Protein AF-A0A6L6D6P2-F1 (afdb_monomer_lite)

Structure (mmCIF, N/CA/C/O backbone):
data_AF-A0A6L6D6P2-F1
#
_entry.id   AF-A0A6L6D6P2-F1
#
loop_
_atom_site.group_PDB
_atom_site.id
_atom_site.type_symbol
_atom_site.label_atom_id
_atom_site.label_alt_id
_atom_site.label_comp_id
_atom_site.label_asym_id
_atom_site.label_entity_id
_atom_site.label_seq_id
_atom_site.pdbx_PDB_ins_code
_atom_site.Cartn_x
_atom_site.Cartn_y
_atom_site.Cartn_z
_atom_site.occupancy
_atom_site.B_iso_or_equiv
_atom_site.auth_seq_id
_atom_site.auth_comp_id
_atom_site.auth_asym_id
_atom_site.auth_atom_id
_atom_site.pdbx_PDB_model_num
ATOM 1 N N . MET A 1 1 ? -18.774 -22.070 -13.433 1.00 69.50 1 MET A N 1
ATOM 2 C CA . MET A 1 1 ? -18.335 -22.525 -12.090 1.00 69.50 1 MET A CA 1
ATOM 3 C C . MET A 1 1 ? -17.959 -21.345 -11.187 1.00 69.50 1 MET A C 1
ATOM 5 O O . MET A 1 1 ? -18.516 -21.251 -10.105 1.00 69.50 1 MET A O 1
ATOM 9 N N . LEU A 1 2 ? -17.128 -20.393 -11.640 1.00 73.62 2 LEU A N 1
ATOM 10 C CA . LEU A 1 2 ? -16.764 -19.184 -10.871 1.00 73.62 2 LEU A CA 1
ATOM 11 C C . LEU A 1 2 ? -17.960 -18.259 -10.544 1.00 73.62 2 LEU A C 1
ATOM 13 O O . LEU A 1 2 ? -18.058 -17.720 -9.448 1.00 73.62 2 LEU A O 1
ATOM 17 N N . SER A 1 3 ? -18.911 -18.128 -11.473 1.00 78.12 3 SER A N 1
ATOM 18 C CA . SER A 1 3 ? -20.119 -17.303 -11.318 1.00 78.12 3 SER A CA 1
ATOM 19 C C . SER A 1 3 ? -21.076 -17.806 -10.230 1.00 78.12 3 SER A C 1
ATOM 21 O O . SER A 1 3 ? -21.652 -17.005 -9.502 1.00 78.12 3 SER A O 1
ATOM 23 N N . VAL A 1 4 ? -21.200 -19.127 -10.066 1.00 85.31 4 VAL A N 1
ATOM 24 C CA . VAL A 1 4 ? -22.042 -19.739 -9.021 1.00 85.31 4 VAL A CA 1
ATOM 25 C C . VAL A 1 4 ? -21.414 -19.549 -7.638 1.00 85.31 4 VAL A C 1
ATOM 27 O O . VAL A 1 4 ? -22.123 -19.244 -6.686 1.00 85.31 4 VAL A O 1
ATOM 30 N N . ALA A 1 5 ? -20.084 -19.645 -7.534 1.00 85.19 5 ALA A N 1
ATOM 31 C CA . ALA A 1 5 ? -19.364 -19.396 -6.284 1.00 85.19 5 ALA A CA 1
ATOM 32 C C . ALA A 1 5 ? -19.484 -17.930 -5.824 1.00 85.19 5 ALA A C 1
ATOM 34 O O . ALA A 1 5 ? -19.690 -17.670 -4.640 1.00 85.19 5 ALA A O 1
ATOM 35 N N . LEU A 1 6 ? -19.424 -16.977 -6.761 1.00 86.62 6 LEU A N 1
ATOM 36 C CA . LEU A 1 6 ? -19.608 -15.552 -6.468 1.00 86.62 6 LEU A CA 1
ATOM 37 C C . LEU A 1 6 ? -21.037 -15.235 -6.008 1.00 86.62 6 LEU A C 1
ATOM 39 O O . LEU A 1 6 ? -21.204 -14.498 -5.035 1.00 86.62 6 LEU A O 1
ATOM 43 N N . LEU A 1 7 ? -22.052 -15.819 -6.658 1.00 86.88 7 LEU A N 1
ATOM 44 C CA . LEU A 1 7 ? -23.460 -15.660 -6.273 1.00 86.88 7 LEU A CA 1
ATOM 45 C C . LEU A 1 7 ? -23.758 -16.288 -4.908 1.00 86.88 7 LEU A C 1
ATOM 47 O O . LEU A 1 7 ? -24.384 -15.655 -4.063 1.00 86.88 7 LEU A O 1
ATOM 51 N N . ALA A 1 8 ? -23.255 -17.497 -4.652 1.00 87.25 8 ALA A N 1
ATOM 52 C CA . ALA A 1 8 ? -23.392 -18.137 -3.347 1.00 87.25 8 ALA A CA 1
ATOM 53 C C . ALA A 1 8 ? -22.726 -17.300 -2.243 1.00 87.25 8 ALA A C 1
ATOM 55 O O . ALA A 1 8 ? -23.330 -17.059 -1.199 1.00 87.25 8 ALA A O 1
ATOM 56 N N . GLY A 1 9 ? -21.522 -16.777 -2.501 1.00 83.12 9 GLY A N 1
ATOM 57 C CA . GLY A 1 9 ? -20.825 -15.887 -1.573 1.00 83.12 9 GLY A CA 1
ATOM 58 C C . GLY A 1 9 ? -21.597 -14.595 -1.290 1.00 83.12 9 GLY A C 1
ATOM 59 O O . GLY A 1 9 ? -21.711 -14.191 -0.134 1.00 83.12 9 GLY A O 1
ATOM 60 N N . THR A 1 10 ? -22.186 -13.968 -2.313 1.00 84.25 10 THR A N 1
ATOM 61 C CA . THR A 1 10 ? -22.986 -12.744 -2.124 1.00 84.25 10 THR A CA 1
ATOM 62 C C . THR A 1 10 ? -24.276 -13.011 -1.363 1.00 84.25 10 THR A C 1
ATOM 64 O O . THR A 1 10 ? -24.589 -12.241 -0.461 1.00 84.25 10 THR A O 1
ATOM 67 N N . VAL A 1 11 ? -24.989 -14.104 -1.649 1.00 88.69 11 VAL A N 1
ATOM 68 C CA . VAL A 1 11 ? -26.209 -14.476 -0.912 1.00 88.69 11 VAL A CA 1
ATOM 69 C C . VAL A 1 11 ? -25.895 -14.734 0.562 1.00 88.69 11 VAL A C 1
ATOM 71 O O . VAL A 1 11 ? -26.596 -14.216 1.426 1.00 88.69 11 VAL A O 1
ATOM 74 N N . VAL A 1 12 ? -24.806 -15.445 0.868 1.00 83.12 12 VAL A N 1
ATOM 75 C CA . VAL A 1 12 ? -24.377 -15.696 2.255 1.00 83.12 12 VAL A CA 1
ATOM 76 C C . VAL A 1 12 ? -24.043 -14.391 2.979 1.00 83.12 12 VAL A C 1
ATOM 78 O O . VAL A 1 12 ? -24.502 -14.183 4.101 1.00 83.12 12 VAL A O 1
ATOM 81 N N . VAL A 1 13 ? -23.301 -13.481 2.343 1.00 79.81 13 VAL A N 1
ATOM 82 C CA . VAL A 1 13 ? -22.962 -12.178 2.940 1.00 79.81 13 VAL A CA 1
ATOM 83 C C . VAL A 1 13 ? -24.205 -11.302 3.116 1.00 79.81 13 VAL A C 1
ATOM 85 O O . VAL A 1 13 ? -24.334 -10.632 4.139 1.00 79.81 13 VAL A O 1
ATOM 88 N N . LEU A 1 14 ? -25.137 -11.320 2.162 1.00 81.12 14 LEU A N 1
ATOM 89 C CA . LEU A 1 14 ? -26.367 -10.531 2.210 1.00 81.12 14 LEU A CA 1
ATOM 90 C C . LEU A 1 14 ? -27.311 -11.043 3.305 1.00 81.12 14 LEU A C 1
ATOM 92 O O . LEU A 1 14 ? -27.809 -10.249 4.097 1.00 81.12 14 LEU A O 1
ATOM 96 N N . VAL A 1 15 ? -27.479 -12.362 3.422 1.00 81.56 15 VAL A N 1
ATOM 97 C CA . VAL A 1 15 ? -28.240 -13.002 4.508 1.00 81.56 15 VAL A CA 1
ATOM 98 C C . VAL A 1 15 ? -27.581 -12.724 5.860 1.00 81.56 15 VAL A C 1
ATOM 100 O O . VAL A 1 15 ? -28.260 -12.315 6.800 1.00 81.56 15 VAL A O 1
ATOM 103 N N . ALA A 1 16 ? -26.253 -12.843 5.952 1.00 75.25 16 ALA A N 1
ATOM 104 C CA . ALA A 1 16 ? -25.513 -12.519 7.167 1.00 75.25 16 ALA A CA 1
ATOM 105 C C . ALA A 1 16 ? -25.644 -11.039 7.560 1.00 75.25 16 ALA A C 1
ATOM 107 O O . ALA A 1 16 ? -25.660 -10.750 8.752 1.00 75.25 16 ALA A O 1
ATOM 108 N N . ARG A 1 17 ? -25.755 -10.112 6.596 1.00 73.62 17 ARG A N 1
ATOM 109 C CA . ARG A 1 17 ? -25.968 -8.670 6.827 1.00 73.62 17 ARG A CA 1
ATOM 110 C C . ARG A 1 17 ? -27.413 -8.327 7.191 1.00 73.62 17 ARG A C 1
ATOM 112 O O . ARG A 1 17 ? -27.615 -7.471 8.042 1.00 73.62 17 ARG A O 1
ATOM 119 N N . LEU A 1 18 ? -28.398 -8.991 6.588 1.00 73.44 18 LEU A N 1
ATOM 120 C CA . LEU A 1 18 ? -29.822 -8.774 6.877 1.00 73.44 18 LEU A CA 1
ATOM 121 C C . LEU A 1 18 ? -30.230 -9.343 8.241 1.00 73.44 18 LEU A C 1
ATOM 123 O O . LEU A 1 18 ? -31.064 -8.759 8.923 1.00 73.44 18 LEU A O 1
ATOM 127 N N . LEU A 1 19 ? -29.596 -10.436 8.671 1.00 70.94 19 LEU A N 1
ATOM 128 C CA . LEU A 1 19 ? -29.753 -10.988 10.020 1.00 70.94 19 LEU A CA 1
ATOM 129 C C . LEU A 1 19 ? -28.849 -10.286 11.056 1.00 70.94 19 LEU A C 1
ATOM 131 O O . LEU A 1 19 ? -28.944 -10.554 12.252 1.00 70.94 19 LEU A O 1
ATOM 135 N N . ALA A 1 20 ? -27.986 -9.358 10.621 1.00 61.72 20 ALA A N 1
ATOM 136 C CA . ALA A 1 20 ? -27.051 -8.623 11.468 1.00 61.72 20 ALA A CA 1
ATOM 137 C C . ALA A 1 20 ? -27.604 -7.296 11.994 1.00 61.72 20 ALA A C 1
ATOM 139 O O . ALA A 1 20 ? -27.053 -6.234 11.713 1.00 61.72 20 ALA A O 1
ATOM 140 N N . GLY A 1 21 ? -28.625 -7.354 12.847 1.00 57.03 21 GLY A N 1
ATOM 141 C CA . GLY A 1 21 ? -28.991 -6.214 13.699 1.00 57.03 21 GLY A CA 1
ATOM 142 C C . GLY A 1 21 ? -27.921 -5.851 14.747 1.00 57.03 21 GLY A C 1
ATOM 143 O O . GLY A 1 21 ? -27.943 -4.749 15.283 1.00 57.03 21 GLY A O 1
ATOM 144 N N . SER A 1 22 ? -26.960 -6.737 15.041 1.00 59.81 22 SER A N 1
ATOM 145 C CA . SER A 1 22 ? -25.902 -6.491 16.037 1.00 59.81 22 SER A CA 1
ATOM 146 C C . SER A 1 22 ? -24.714 -7.459 15.912 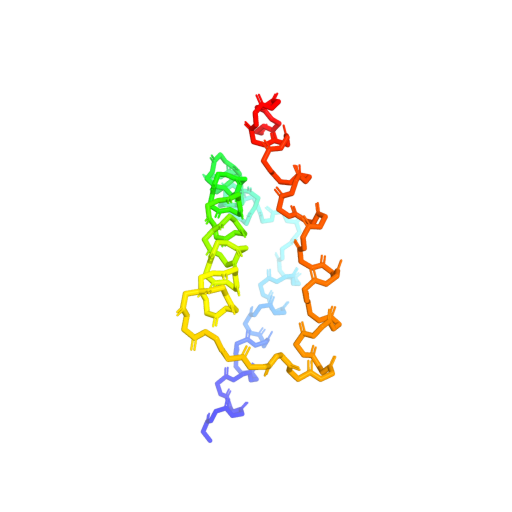1.00 59.81 22 SER A C 1
ATOM 148 O O . SER A 1 22 ? -24.240 -7.999 16.909 1.00 59.81 22 SER A O 1
ATOM 150 N N . GLN A 1 23 ? -24.201 -7.717 14.698 1.00 64.38 23 GLN A N 1
ATOM 151 C CA . GLN A 1 23 ? -23.054 -8.629 14.530 1.00 64.38 23 GLN A CA 1
ATOM 152 C C . GLN A 1 23 ? -21.733 -8.025 15.020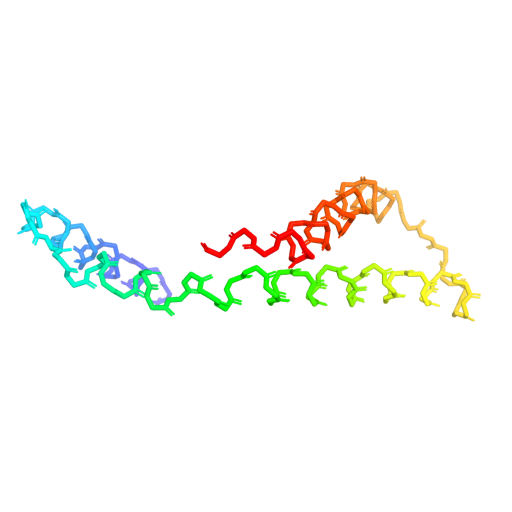 1.00 64.38 23 GLN A C 1
ATOM 154 O O . GLN A 1 23 ? -20.882 -7.558 14.262 1.00 64.38 23 GLN A O 1
ATOM 159 N N . THR A 1 24 ? -21.568 -8.107 16.336 1.00 59.41 24 THR A N 1
ATOM 160 C CA . THR A 1 24 ? -20.372 -7.797 17.117 1.00 59.41 24 THR A CA 1
ATOM 161 C C . THR A 1 24 ? -19.154 -8.588 16.649 1.00 59.41 24 THR A C 1
ATOM 163 O O . THR A 1 24 ? -18.042 -8.089 16.771 1.00 59.41 24 THR A O 1
ATOM 166 N N . TRP A 1 25 ? -19.347 -9.768 16.046 1.00 60.97 25 TRP A N 1
ATOM 167 C CA . TRP A 1 25 ? -18.262 -10.599 15.519 1.00 60.97 25 TRP A CA 1
ATOM 168 C C . TRP A 1 25 ? -17.543 -9.979 14.309 1.00 60.97 25 TRP A C 1
ATOM 170 O O . TRP A 1 25 ? -16.317 -10.039 14.206 1.00 60.97 25 TRP A O 1
ATOM 180 N N . ALA A 1 26 ? -18.274 -9.315 13.410 1.00 64.94 26 ALA A N 1
ATOM 181 C CA . ALA A 1 26 ? -17.653 -8.602 12.293 1.00 64.94 26 ALA A CA 1
ATOM 182 C C . ALA A 1 26 ? -16.849 -7.393 12.799 1.00 64.94 26 ALA A C 1
ATOM 184 O O . ALA A 1 26 ? -15.733 -7.150 12.341 1.00 64.94 26 ALA A O 1
ATOM 185 N N . ALA A 1 27 ? -17.383 -6.677 13.794 1.00 66.38 27 ALA A N 1
ATOM 186 C CA . ALA A 1 27 ? -16.697 -5.556 14.428 1.00 66.38 27 ALA A CA 1
ATOM 187 C C . ALA A 1 27 ? -15.444 -6.000 15.206 1.00 66.38 27 ALA A C 1
ATOM 189 O O . ALA A 1 27 ? -14.403 -5.354 15.093 1.00 66.38 27 ALA A O 1
ATOM 190 N N . SER A 1 28 ? -15.502 -7.118 15.937 1.00 65.00 28 SER A N 1
ATOM 191 C CA . SER A 1 28 ? -14.359 -7.645 16.695 1.00 65.00 28 SER A CA 1
ATOM 192 C C . SER A 1 28 ? -13.273 -8.238 15.797 1.00 65.00 28 SER A C 1
ATOM 194 O O . SER A 1 28 ? -12.089 -8.054 16.073 1.00 65.00 28 SER A O 1
ATOM 196 N N . THR A 1 29 ? -13.647 -8.857 14.673 1.00 68.31 29 THR A N 1
ATOM 197 C CA . THR A 1 29 ? -12.677 -9.346 13.680 1.00 68.31 29 THR A CA 1
ATOM 198 C C . THR A 1 29 ? -11.930 -8.183 13.023 1.00 68.31 29 THR A C 1
ATOM 200 O O . THR A 1 29 ? -10.707 -8.213 12.929 1.00 68.31 29 THR A O 1
ATOM 203 N N . ILE A 1 30 ? -12.629 -7.113 12.628 1.00 69.94 30 ILE A N 1
ATOM 204 C CA . ILE A 1 30 ? -11.988 -5.917 12.051 1.00 69.94 30 ILE A CA 1
ATOM 205 C C . ILE A 1 30 ? -11.111 -5.203 13.096 1.00 69.94 30 ILE A C 1
ATOM 207 O O . ILE A 1 30 ? -10.023 -4.730 12.765 1.00 69.94 30 ILE A O 1
ATOM 211 N N . ALA A 1 31 ? -11.536 -5.172 14.365 1.00 69.25 31 ALA A N 1
ATOM 212 C CA . ALA A 1 31 ? -10.751 -4.597 15.457 1.00 69.25 31 ALA A CA 1
ATOM 213 C C . ALA A 1 31 ? -9.427 -5.346 15.701 1.00 69.25 31 ALA A C 1
ATOM 215 O O . ALA A 1 31 ? -8.423 -4.706 16.000 1.00 69.25 31 ALA A O 1
ATOM 216 N N . ALA A 1 32 ? -9.391 -6.669 15.510 1.00 73.25 32 ALA A N 1
ATOM 217 C CA . ALA A 1 32 ? -8.165 -7.459 15.640 1.00 73.25 32 ALA A CA 1
ATOM 218 C C . ALA A 1 32 ? -7.141 -7.192 14.517 1.00 73.25 32 ALA A C 1
ATOM 220 O O . ALA A 1 32 ? -5.938 -7.325 14.738 1.00 73.25 32 ALA A O 1
ATOM 221 N N . PHE A 1 33 ? -7.595 -6.787 13.323 1.00 73.06 33 PHE A N 1
ATOM 222 C CA . PHE A 1 33 ? -6.728 -6.512 12.167 1.00 73.06 33 PHE A CA 1
ATOM 223 C C . PHE A 1 33 ? -6.253 -5.055 12.057 1.00 73.06 33 PHE A C 1
ATOM 225 O O . PHE A 1 33 ? -5.268 -4.796 11.360 1.00 73.06 33 PHE A O 1
ATOM 232 N N . ARG A 1 34 ? -6.891 -4.109 12.765 1.00 70.69 34 ARG A N 1
ATOM 233 C CA . ARG A 1 34 ? -6.4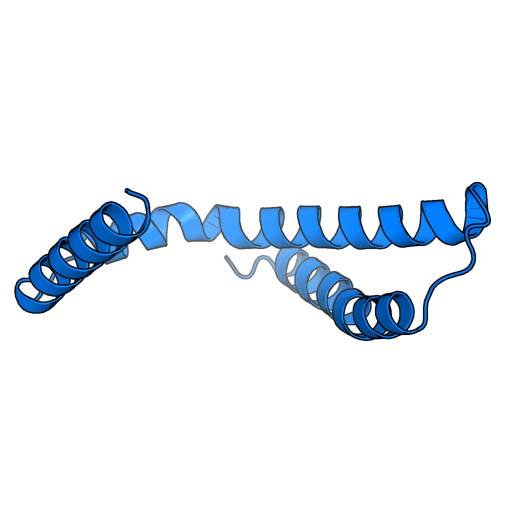54 -2.700 12.851 1.00 70.69 34 ARG A CA 1
ATOM 234 C C . ARG A 1 34 ? -4.948 -2.518 13.105 1.00 70.69 34 ARG A C 1
ATOM 236 O O . ARG A 1 34 ? -4.323 -1.820 12.306 1.00 70.69 34 ARG A O 1
ATOM 243 N N . PRO A 1 35 ? -4.330 -3.177 14.110 1.00 75.50 35 PRO A N 1
ATOM 244 C CA . PRO A 1 35 ? -2.922 -2.951 14.421 1.00 75.50 35 PRO A CA 1
ATOM 245 C C . PRO A 1 35 ? -1.958 -3.522 13.375 1.00 75.50 35 PRO A C 1
ATOM 247 O O . PRO A 1 35 ? -0.777 -3.218 13.418 1.00 75.50 35 PRO A O 1
ATOM 250 N N . PHE A 1 36 ? -2.409 -4.345 12.427 1.00 78.19 36 PHE A N 1
ATOM 251 C CA . PHE A 1 36 ? -1.538 -4.882 11.376 1.00 78.19 36 PHE A CA 1
ATOM 252 C C . PHE A 1 36 ? -1.755 -4.213 10.018 1.00 78.19 36 PHE A C 1
ATOM 254 O O . PHE A 1 36 ? -0.881 -4.301 9.159 1.00 78.19 36 PHE A O 1
ATOM 261 N N . ALA A 1 37 ? -2.875 -3.515 9.815 1.00 80.69 37 ALA A N 1
ATOM 262 C CA . ALA A 1 37 ? -3.247 -2.960 8.515 1.00 80.69 37 ALA A CA 1
ATOM 263 C C . ALA A 1 37 ? -2.280 -1.868 8.018 1.00 80.69 37 ALA A C 1
ATOM 265 O O . ALA A 1 37 ? -1.803 -1.928 6.884 1.00 80.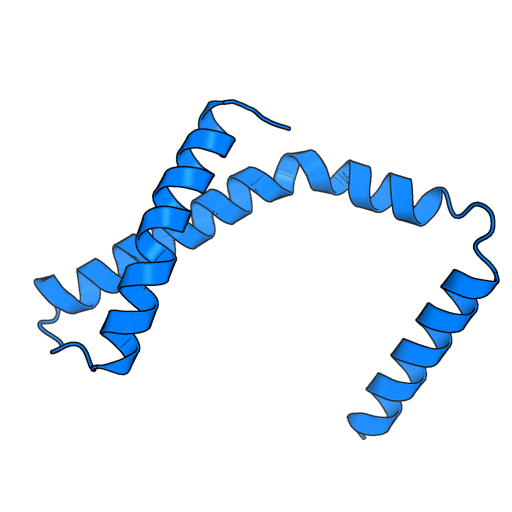69 37 ALA A O 1
ATOM 266 N N . LEU A 1 38 ? -1.956 -0.892 8.869 1.00 81.31 38 LEU A N 1
ATOM 267 C CA . LEU A 1 38 ? -1.065 0.225 8.531 1.00 81.31 38 LEU A CA 1
ATOM 268 C C . LEU A 1 38 ? 0.383 -0.189 8.195 1.00 81.31 38 LEU A C 1
ATOM 270 O O . LEU A 1 38 ? 0.884 0.244 7.155 1.00 81.31 38 LEU A O 1
ATOM 274 N N . PRO A 1 39 ? 1.074 -1.033 8.989 1.00 83.25 39 PRO A N 1
ATOM 275 C CA . PRO A 1 39 ? 2.456 -1.410 8.701 1.00 83.25 39 PRO A CA 1
ATOM 276 C C . PRO A 1 39 ? 2.558 -2.292 7.455 1.00 83.25 39 PRO A C 1
ATOM 278 O O . PRO A 1 39 ? 3.494 -2.126 6.675 1.00 83.25 39 PRO A O 1
ATOM 281 N N . LEU A 1 40 ? 1.578 -3.171 7.211 1.00 86.12 40 LEU A N 1
ATOM 282 C CA . LEU A 1 40 ? 1.501 -3.939 5.964 1.00 86.12 40 LEU A CA 1
ATOM 283 C C . LEU A 1 40 ? 1.320 -3.019 4.755 1.00 86.12 40 LEU A C 1
ATOM 285 O O . LEU A 1 40 ? 2.029 -3.172 3.762 1.00 86.12 40 LEU A O 1
ATOM 289 N N . ALA A 1 41 ? 0.425 -2.032 4.841 1.00 86.19 41 ALA A N 1
ATOM 290 C CA . ALA A 1 41 ? 0.214 -1.072 3.760 1.00 86.19 41 ALA A CA 1
ATOM 291 C C . ALA A 1 41 ? 1.482 -0.247 3.460 1.00 86.19 41 ALA A C 1
ATOM 293 O O . ALA A 1 41 ? 1.842 -0.061 2.292 1.00 86.19 41 ALA A O 1
ATOM 294 N N . ALA A 1 42 ? 2.207 0.196 4.492 1.00 86.75 42 ALA A N 1
ATOM 295 C CA . ALA A 1 42 ? 3.480 0.901 4.332 1.00 86.75 42 ALA A CA 1
ATOM 296 C C . ALA A 1 42 ? 4.578 0.001 3.724 1.00 86.75 42 ALA A C 1
ATOM 298 O O . ALA A 1 42 ? 5.300 0.426 2.819 1.00 86.75 42 ALA A O 1
ATOM 299 N N . ALA A 1 43 ? 4.679 -1.261 4.152 1.00 88.31 43 ALA A N 1
ATOM 300 C CA . ALA A 1 43 ? 5.652 -2.221 3.622 1.00 88.31 43 ALA A CA 1
ATOM 301 C C . ALA A 1 43 ? 5.399 -2.560 2.142 1.00 88.31 43 ALA A C 1
ATOM 303 O O . ALA A 1 43 ? 6.327 -2.604 1.332 1.00 88.31 43 ALA A O 1
ATOM 304 N N . VAL A 1 44 ? 4.136 -2.758 1.756 1.00 89.81 44 VAL A N 1
ATOM 305 C CA . VAL A 1 44 ? 3.768 -3.044 0.362 1.00 89.81 44 VAL A CA 1
ATOM 306 C C . VAL A 1 44 ? 4.062 -1.839 -0.531 1.00 89.81 44 VAL A C 1
ATOM 308 O O . VAL A 1 44 ? 4.687 -1.982 -1.583 1.00 89.81 44 VAL A O 1
ATOM 311 N N . THR A 1 45 ? 3.666 -0.635 -0.110 1.00 89.38 45 THR A N 1
ATOM 312 C CA . THR A 1 45 ? 3.863 0.572 -0.928 1.00 89.38 45 THR A CA 1
ATOM 313 C C . THR A 1 45 ? 5.329 0.967 -1.080 1.00 89.38 45 THR A C 1
ATOM 315 O O . THR A 1 45 ? 5.732 1.330 -2.186 1.00 89.38 45 THR A O 1
ATOM 318 N N . THR A 1 46 ? 6.148 0.824 -0.035 1.00 87.81 46 THR A N 1
ATOM 319 C CA . THR A 1 46 ? 7.609 1.025 -0.120 1.00 87.81 46 THR A CA 1
ATOM 320 C C . THR A 1 46 ? 8.274 0.014 -1.046 1.00 87.81 46 THR A C 1
ATOM 322 O O . THR A 1 46 ? 9.083 0.400 -1.891 1.00 87.81 46 THR A O 1
ATOM 325 N N . THR A 1 47 ? 7.891 -1.261 -0.957 1.00 90.62 47 THR A N 1
ATOM 326 C CA . THR A 1 47 ? 8.435 -2.317 -1.822 1.00 90.62 47 THR A CA 1
ATOM 327 C C . THR A 1 47 ? 8.084 -2.067 -3.289 1.00 90.62 47 THR A C 1
ATOM 329 O O . THR A 1 47 ? 8.953 -2.147 -4.156 1.00 90.62 47 THR A O 1
ATOM 332 N N . CYS A 1 48 ? 6.839 -1.685 -3.587 1.00 88.19 48 CYS A N 1
ATOM 333 C CA . CYS A 1 48 ? 6.438 -1.325 -4.947 1.00 88.19 48 CYS A CA 1
ATOM 334 C C . CYS A 1 48 ? 7.140 -0.052 -5.457 1.00 88.19 48 CYS A C 1
ATOM 336 O O . CYS A 1 48 ? 7.521 0.002 -6.628 1.00 88.19 48 CYS A O 1
ATOM 338 N N . LEU A 1 49 ? 7.350 0.957 -4.600 1.00 89.38 49 LEU A N 1
ATOM 339 C CA . LEU A 1 49 ? 8.081 2.179 -4.953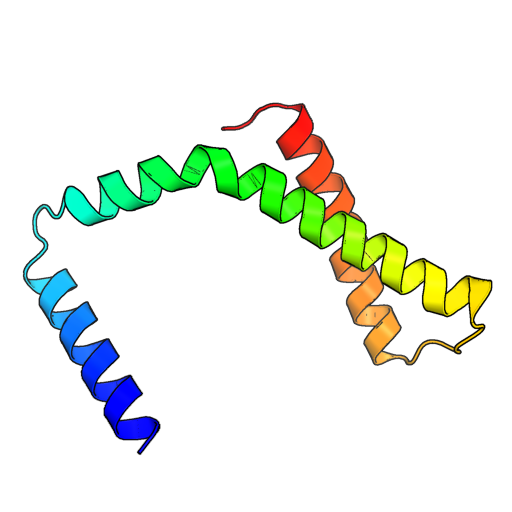 1.00 89.38 49 LEU A CA 1
ATOM 340 C C . LEU A 1 49 ? 9.521 1.845 -5.370 1.00 89.38 49 LEU A C 1
ATOM 342 O O . LEU A 1 49 ? 9.932 2.178 -6.486 1.00 89.38 49 LEU A O 1
ATOM 346 N N . LEU A 1 50 ? 10.242 1.133 -4.498 1.00 89.38 50 LEU A N 1
ATOM 347 C CA . LEU A 1 50 ? 11.627 0.710 -4.710 1.00 89.38 50 LEU A CA 1
ATOM 348 C C . LEU A 1 50 ? 11.756 -0.223 -5.913 1.00 89.38 50 LEU A C 1
ATOM 350 O O . LEU A 1 50 ? 12.637 -0.020 -6.745 1.00 89.38 50 LEU A O 1
ATOM 354 N N . GLY A 1 51 ? 10.843 -1.186 -6.058 1.00 88.94 51 GLY A N 1
ATOM 355 C CA . GLY A 1 51 ? 10.806 -2.084 -7.209 1.00 88.94 51 GLY A CA 1
ATOM 356 C C . GLY A 1 51 ? 10.662 -1.318 -8.523 1.00 88.94 51 GLY A C 1
ATOM 357 O O . GLY A 1 51 ? 11.422 -1.551 -9.461 1.00 88.94 51 GLY A O 1
ATOM 358 N N . SER A 1 52 ? 9.758 -0.333 -8.581 1.00 87.94 52 SER A N 1
ATOM 359 C CA . SER A 1 52 ? 9.597 0.488 -9.788 1.00 87.94 52 SER A CA 1
ATOM 360 C C . SER A 1 52 ? 10.867 1.277 -10.129 1.00 87.94 52 SER A C 1
ATOM 362 O O . SER A 1 52 ? 11.193 1.452 -11.304 1.00 87.94 52 SER A O 1
ATOM 364 N N . LEU A 1 53 ? 11.579 1.780 -9.113 1.00 86.81 53 LEU A N 1
ATOM 365 C CA . LEU A 1 53 ? 12.806 2.558 -9.286 1.00 86.81 53 LEU A CA 1
ATOM 366 C C . LEU A 1 53 ? 13.957 1.658 -9.752 1.00 86.81 53 LEU A C 1
ATOM 368 O O . LEU A 1 53 ? 14.657 2.012 -10.696 1.00 86.81 53 LEU A O 1
ATOM 372 N N . TYR A 1 54 ? 14.067 0.460 -9.176 1.00 89.25 54 TYR A N 1
ATOM 373 C CA . TYR A 1 54 ? 15.069 -0.541 -9.535 1.00 89.25 54 TYR A CA 1
ATOM 374 C C . TYR A 1 54 ? 14.998 -0.934 -11.017 1.00 89.25 54 TYR A C 1
ATOM 376 O O . TYR A 1 54 ? 16.008 -0.902 -11.722 1.00 89.25 54 TYR A O 1
ATOM 384 N N . PHE A 1 55 ? 13.798 -1.234 -11.524 1.00 85.75 55 PHE A N 1
ATOM 385 C CA . PHE A 1 55 ? 13.621 -1.591 -12.936 1.00 85.75 55 PHE A CA 1
ATOM 386 C C . PHE A 1 55 ? 13.945 -0.442 -13.901 1.00 85.75 55 PHE A C 1
ATOM 388 O O . PHE A 1 55 ? 14.377 -0.694 -15.026 1.00 85.75 55 PHE A O 1
ATOM 395 N N . SER A 1 56 ? 13.754 0.807 -13.469 1.00 83.44 56 SER A N 1
ATOM 396 C CA . SER A 1 56 ? 14.026 1.988 -14.292 1.00 83.44 56 SER A CA 1
ATOM 397 C C . SER A 1 56 ? 15.514 2.341 -14.325 1.00 83.44 56 SER A C 1
ATOM 399 O O . SER A 1 56 ? 16.024 2.635 -15.398 1.00 83.44 56 SER A O 1
ATOM 401 N N . GLU A 1 57 ? 16.196 2.323 -13.177 1.00 86.44 57 GLU A N 1
ATOM 402 C CA . GLU A 1 57 ? 17.559 2.864 -13.048 1.00 86.44 57 GLU A CA 1
ATOM 403 C C . GLU A 1 57 ? 18.639 1.795 -13.269 1.00 86.44 57 GLU A C 1
ATOM 405 O O . GLU A 1 57 ? 19.635 2.033 -13.946 1.00 86.44 57 GLU A O 1
ATOM 410 N N . ILE A 1 58 ? 18.435 0.589 -12.729 1.00 87.69 58 ILE A N 1
ATOM 411 C CA . ILE A 1 58 ? 19.431 -0.489 -12.793 1.00 87.69 58 ILE A CA 1
ATOM 412 C C . ILE A 1 58 ? 19.238 -1.301 -14.070 1.00 87.69 58 ILE A C 1
ATOM 414 O O . ILE A 1 58 ? 20.185 -1.543 -14.815 1.00 87.69 58 ILE A O 1
ATOM 418 N N . VAL A 1 59 ? 17.995 -1.697 -14.352 1.00 86.62 59 VAL A N 1
ATOM 419 C CA . VAL A 1 59 ? 17.677 -2.545 -15.513 1.00 86.62 59 VAL A CA 1
ATOM 420 C C . VAL A 1 59 ? 17.432 -1.719 -16.787 1.00 86.62 59 VAL A C 1
ATOM 422 O O . VAL A 1 59 ? 17.356 -2.277 -17.877 1.00 86.62 59 VAL A O 1
ATOM 42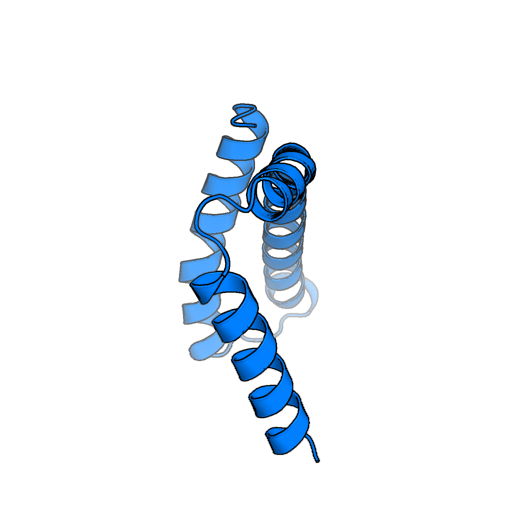5 N N . ASN A 1 60 ? 17.369 -0.384 -16.680 1.00 85.00 60 ASN A N 1
ATOM 426 C CA . ASN A 1 60 ? 17.196 0.543 -17.806 1.00 85.00 60 ASN A CA 1
ATOM 427 C C . ASN A 1 60 ? 15.967 0.244 -18.687 1.00 85.00 60 ASN A C 1
ATOM 429 O O . ASN A 1 60 ? 15.954 0.524 -19.891 1.00 85.00 60 ASN A O 1
ATOM 433 N N . TYR A 1 61 ? 14.894 -0.296 -18.101 1.00 85.50 61 TYR A N 1
ATOM 434 C CA . TYR A 1 61 ? 13.637 -0.447 -18.825 1.00 85.50 61 TYR A CA 1
ATOM 435 C C . TYR A 1 61 ? 12.972 0.917 -19.020 1.00 85.50 61 TYR A C 1
ATOM 437 O O . TYR A 1 61 ? 12.615 1.598 -18.057 1.00 85.50 61 TYR A O 1
ATOM 445 N N . LYS A 1 62 ? 12.754 1.312 -20.282 1.00 84.25 62 LYS A N 1
ATOM 446 C CA . LYS A 1 62 ? 11.999 2.531 -20.602 1.00 84.25 62 LYS A CA 1
ATOM 447 C C . LYS A 1 62 ? 10.552 2.395 -20.104 1.00 84.25 62 LYS A C 1
ATOM 449 O O . LYS A 1 62 ? 9.853 1.476 -20.538 1.00 84.25 62 LYS A O 1
ATOM 454 N N . PRO A 1 63 ? 10.067 3.303 -19.238 1.00 80.50 63 PRO A N 1
ATOM 455 C CA . PRO A 1 63 ? 8.712 3.218 -18.721 1.00 80.50 63 PRO A CA 1
ATOM 456 C C . PRO A 1 63 ? 7.687 3.518 -19.817 1.00 80.50 63 PRO A C 1
ATOM 458 O O . PRO A 1 63 ? 7.833 4.441 -20.619 1.00 80.50 63 PRO A O 1
ATOM 461 N N . CYS A 1 64 ? 6.606 2.746 -19.815 1.00 88.38 64 CYS A N 1
ATOM 462 C CA . CYS A 1 64 ? 5.453 2.977 -20.668 1.00 88.38 64 CYS A CA 1
ATOM 463 C C . CYS A 1 64 ? 4.622 4.184 -20.177 1.00 88.38 64 CYS A C 1
ATOM 465 O O . CYS A 1 64 ? 4.676 4.546 -19.001 1.00 88.38 64 CYS A O 1
ATOM 467 N N . ARG A 1 65 ? 3.789 4.791 -21.040 1.00 88.38 65 ARG A N 1
ATOM 468 C CA . ARG A 1 65 ? 2.872 5.886 -20.639 1.00 88.38 65 ARG A CA 1
ATOM 469 C C . ARG A 1 65 ? 1.976 5.483 -19.458 1.00 88.38 65 ARG A C 1
ATOM 471 O O . ARG A 1 65 ? 1.813 6.262 -18.526 1.00 88.38 65 ARG A O 1
ATOM 478 N N . LEU A 1 66 ? 1.452 4.254 -19.473 1.00 85.44 66 LEU A N 1
ATOM 479 C CA . LEU A 1 66 ? 0.595 3.714 -18.410 1.00 85.44 66 LEU A CA 1
ATOM 480 C C . LEU A 1 66 ? 1.353 3.551 -17.077 1.00 85.44 66 LEU A C 1
ATOM 482 O O . LEU A 1 66 ? 0.833 3.877 -16.015 1.00 85.44 66 LEU A O 1
ATOM 486 N N . CYS A 1 67 ? 2.617 3.134 -17.153 1.00 85.75 67 CYS A N 1
ATOM 487 C CA . CYS A 1 67 ? 3.530 2.968 -16.027 1.00 85.75 67 CYS A CA 1
ATOM 488 C C . CYS A 1 67 ? 3.813 4.319 -15.347 1.00 85.75 67 CYS A C 1
ATOM 490 O O . CYS A 1 67 ? 3.916 4.406 -14.125 1.00 85.75 67 CYS A O 1
ATOM 492 N N . TRP A 1 68 ? 3.898 5.389 -16.144 1.00 87.19 68 TRP A N 1
ATOM 493 C CA . TRP A 1 68 ? 4.080 6.751 -15.647 1.00 87.19 68 TRP A CA 1
ATOM 494 C C . TRP A 1 68 ? 2.857 7.232 -14.855 1.00 87.19 68 TRP A C 1
ATOM 496 O O . TRP A 1 68 ? 3.013 7.752 -13.753 1.00 87.19 68 TRP A O 1
ATOM 506 N N . PHE A 1 69 ? 1.640 6.969 -15.352 1.00 88.06 69 PHE A N 1
ATOM 507 C CA . PHE A 1 69 ? 0.407 7.256 -14.607 1.00 88.06 69 PHE A CA 1
ATOM 508 C C . PHE A 1 69 ? 0.337 6.488 -13.284 1.00 88.06 69 PHE A C 1
ATOM 510 O O . PHE A 1 69 ? 0.044 7.080 -12.246 1.00 88.06 69 PHE A O 1
ATOM 517 N N . GLN A 1 70 ? 0.670 5.195 -13.297 1.00 88.56 70 GLN A N 1
ATOM 518 C CA . GLN A 1 70 ? 0.696 4.377 -12.085 1.00 88.56 70 GLN A CA 1
ATOM 519 C C . GLN A 1 70 ? 1.686 4.934 -11.051 1.00 88.56 70 GLN A C 1
ATOM 521 O O . GLN A 1 70 ? 1.338 5.067 -9.879 1.00 88.56 70 GLN A O 1
ATOM 526 N N . ARG A 1 71 ? 2.891 5.328 -11.486 1.00 88.81 71 ARG A N 1
ATOM 527 C CA . ARG A 1 71 ? 3.940 5.885 -10.620 1.00 88.81 71 ARG A CA 1
ATOM 528 C C . ARG A 1 71 ? 3.504 7.178 -9.925 1.00 88.81 71 ARG A C 1
ATOM 530 O O . ARG A 1 71 ? 3.678 7.296 -8.714 1.00 88.81 71 ARG A O 1
ATOM 537 N N . THR A 1 72 ? 2.897 8.111 -10.659 1.00 88.19 72 THR A N 1
ATOM 538 C CA . THR A 1 72 ? 2.445 9.404 -10.114 1.00 88.19 72 THR A CA 1
ATOM 539 C C . THR A 1 72 ? 1.368 9.240 -9.044 1.00 88.19 72 THR A C 1
ATOM 541 O O . THR A 1 72 ? 1.346 10.000 -8.081 1.00 88.19 72 THR A O 1
ATOM 544 N N . MET A 1 73 ? 0.503 8.230 -9.168 1.00 87.75 73 MET A N 1
ATOM 545 C CA . MET A 1 73 ? -0.504 7.934 -8.146 1.00 87.75 73 MET A CA 1
ATOM 546 C C . MET A 1 73 ? 0.103 7.203 -6.943 1.00 87.75 73 MET A C 1
ATOM 548 O O . MET A 1 73 ? -0.244 7.498 -5.805 1.00 87.75 73 MET A O 1
ATOM 552 N N . MET A 1 74 ? 1.031 6.269 -7.168 1.00 88.44 74 MET A N 1
ATOM 553 C CA . MET A 1 74 ? 1.566 5.416 -6.100 1.00 88.44 74 MET A CA 1
ATOM 554 C C . MET A 1 74 ? 2.595 6.105 -5.194 1.00 88.44 74 MET A C 1
ATOM 556 O O . MET A 1 74 ? 2.648 5.828 -3.997 1.00 88.44 74 MET A O 1
ATOM 560 N N . TYR A 1 75 ? 3.435 6.979 -5.748 1.00 87.88 75 TYR A N 1
ATOM 561 C CA . TYR A 1 75 ? 4.514 7.648 -5.013 1.00 87.88 75 TYR A CA 1
ATOM 562 C C . TYR A 1 75 ? 4.030 8.501 -3.826 1.00 87.88 75 TYR A C 1
ATOM 564 O O . TYR A 1 75 ? 4.584 8.344 -2.735 1.00 87.88 75 TYR A O 1
ATOM 572 N N . PRO A 1 76 ? 2.985 9.346 -3.959 1.00 88.19 76 PRO A N 1
ATOM 573 C CA . PRO A 1 76 ? 2.457 10.086 -2.813 1.00 88.19 76 PRO A CA 1
ATOM 574 C C . PRO A 1 76 ? 1.837 9.159 -1.759 1.00 88.19 76 PRO A C 1
ATOM 576 O O . PRO A 1 76 ? 1.975 9.413 -0.565 1.00 88.19 76 PRO A O 1
ATOM 579 N N . LEU A 1 77 ? 1.213 8.053 -2.180 1.00 86.00 77 LEU A N 1
ATOM 580 C CA . LEU A 1 77 ? 0.633 7.048 -1.284 1.00 86.00 77 LEU A CA 1
ATOM 581 C C . LEU A 1 77 ? 1.690 6.387 -0.389 1.00 86.00 77 LEU A C 1
ATOM 583 O O . LEU A 1 77 ? 1.446 6.225 0.805 1.00 86.00 77 LEU A O 1
ATOM 587 N N . ALA A 1 78 ? 2.871 6.067 -0.927 1.00 86.94 78 ALA A N 1
ATOM 588 C CA . ALA A 1 78 ? 3.973 5.532 -0.127 1.00 86.94 78 ALA A CA 1
ATOM 589 C C . ALA A 1 78 ? 4.400 6.516 0.978 1.00 86.94 78 ALA A C 1
ATOM 591 O O . ALA A 1 78 ? 4.557 6.119 2.128 1.00 86.94 78 ALA A O 1
ATOM 592 N N . ILE A 1 79 ? 4.513 7.810 0.659 1.00 86.38 79 ILE A N 1
ATOM 593 C CA . ILE A 1 79 ? 4.895 8.846 1.632 1.00 86.38 79 ILE A CA 1
ATOM 594 C C . ILE A 1 79 ? 3.834 8.972 2.734 1.00 86.38 79 ILE A C 1
ATOM 596 O O . ILE A 1 79 ? 4.167 8.949 3.918 1.00 86.38 79 ILE A O 1
ATOM 600 N N . ILE A 1 80 ? 2.556 9.058 2.357 1.00 88.44 80 ILE A N 1
ATOM 601 C CA . ILE A 1 80 ? 1.447 9.219 3.307 1.00 88.44 80 ILE A CA 1
ATOM 602 C C . ILE A 1 80 ? 1.353 8.012 4.250 1.00 88.44 80 ILE A C 1
ATOM 604 O O . ILE A 1 80 ? 1.213 8.194 5.458 1.00 88.44 80 ILE A O 1
ATOM 608 N N . LEU A 1 81 ? 1.467 6.789 3.724 1.00 85.75 81 LEU A N 1
ATOM 609 C CA . LEU A 1 81 ? 1.357 5.566 4.525 1.00 85.75 81 LEU A CA 1
ATOM 610 C C . LEU A 1 81 ? 2.550 5.365 5.462 1.00 85.75 81 LEU A C 1
ATOM 612 O O . LEU A 1 81 ? 2.356 4.912 6.588 1.00 85.75 81 LEU A O 1
ATOM 616 N N . ILE A 1 82 ? 3.764 5.741 5.048 1.00 85.19 82 ILE A N 1
ATOM 617 C CA . ILE A 1 82 ? 4.935 5.731 5.937 1.00 85.19 82 ILE A CA 1
ATOM 618 C C . ILE A 1 82 ? 4.737 6.729 7.081 1.00 85.19 82 ILE A C 1
ATOM 620 O O . ILE A 1 82 ? 4.975 6.385 8.236 1.00 85.19 82 ILE A O 1
ATOM 624 N N . ILE A 1 83 ? 4.270 7.946 6.786 1.00 85.44 83 ILE A N 1
ATOM 625 C CA . ILE A 1 83 ? 4.013 8.960 7.818 1.00 85.44 83 ILE A CA 1
ATOM 626 C C . ILE A 1 83 ? 2.918 8.483 8.780 1.00 85.44 83 ILE A C 1
ATOM 628 O O . ILE A 1 83 ? 3.097 8.599 9.989 1.00 85.44 83 ILE A O 1
ATOM 632 N N . ALA A 1 84 ? 1.826 7.906 8.274 1.00 84.38 84 ALA A N 1
ATOM 633 C CA . ALA A 1 84 ? 0.760 7.340 9.104 1.00 84.38 84 ALA A CA 1
ATOM 634 C C . ALA A 1 84 ? 1.269 6.189 9.995 1.00 84.38 84 ALA A C 1
ATOM 636 O O . ALA A 1 84 ? 0.954 6.124 11.184 1.00 84.38 84 ALA A O 1
ATOM 637 N N . ALA A 1 85 ? 2.130 5.316 9.458 1.00 82.38 85 ALA A N 1
ATOM 638 C CA . ALA A 1 85 ? 2.761 4.247 10.232 1.00 82.38 85 ALA A CA 1
ATOM 639 C C . ALA A 1 85 ? 3.705 4.793 11.323 1.00 82.38 85 ALA A C 1
ATOM 641 O O . ALA A 1 85 ? 3.723 4.274 12.440 1.00 82.38 85 ALA A O 1
ATOM 642 N N . LEU A 1 86 ? 4.454 5.865 11.036 1.00 81.00 86 LEU A N 1
ATOM 643 C CA . LEU A 1 86 ? 5.340 6.524 12.005 1.00 81.00 86 LEU A CA 1
ATOM 644 C C . LEU A 1 86 ? 4.571 7.292 13.087 1.00 81.00 86 LEU A C 1
ATOM 646 O O . LEU A 1 86 ? 4.993 7.293 14.244 1.00 81.00 86 LEU A O 1
ATOM 650 N N . ARG A 1 87 ? 3.434 7.907 12.738 1.00 81.69 87 ARG A N 1
ATOM 651 C CA . ARG A 1 87 ? 2.544 8.589 13.694 1.00 81.69 87 ARG A CA 1
ATOM 652 C C . ARG A 1 87 ? 1.823 7.628 14.636 1.00 81.69 87 ARG A C 1
ATOM 654 O O . ARG A 1 87 ? 1.271 8.095 15.627 1.00 81.69 87 ARG A O 1
ATOM 661 N N . LYS A 1 88 ? 1.918 6.310 14.399 1.00 68.12 88 LYS A N 1
ATOM 662 C CA . LYS A 1 88 ? 1.280 5.269 15.216 1.00 68.12 88 LYS A CA 1
ATOM 663 C C . LYS A 1 88 ? -0.237 5.482 15.308 1.00 68.12 88 LYS A C 1
ATOM 665 O O . LYS A 1 88 ? -0.814 5.352 16.385 1.00 68.12 88 LYS A O 1
ATOM 670 N N . ASP A 1 89 ? -0.870 5.780 14.174 1.00 63.03 89 ASP A N 1
ATOM 671 C CA . ASP A 1 89 ? -2.323 5.969 14.064 1.00 63.03 89 ASP A CA 1
ATOM 672 C C . ASP A 1 89 ? -3.088 4.612 14.098 1.00 63.03 89 ASP A C 1
ATOM 674 O O . ASP A 1 89 ? -3.876 4.326 13.197 1.00 63.03 89 ASP A O 1
ATOM 678 N N . TRP A 1 90 ? -2.811 3.740 15.084 1.00 58.59 90 TRP A N 1
ATOM 679 C CA . TRP A 1 90 ? -3.382 2.379 15.216 1.00 58.59 90 TRP A CA 1
ATOM 680 C C . TRP A 1 90 ? -4.859 2.353 15.640 1.00 58.59 90 TRP A C 1
ATOM 682 O O . TRP A 1 90 ? -5.243 3.154 16.523 1.00 58.59 90 TRP A O 1
#

Secondary structure (DSSP, 8-state):
-HHHHHHHHHHHHHHHHHS-SS-HHHHHHHHHHHHHHHHHHHHHHHHHHHHHHHHHHTS-PPPPHHHHHHHHHHHHHHHHHHHHHHHT--

Sequence (90 aa):
MLSVALLAGTVVVLVARLLAGSQTWAASTIAAFRPFALPLAAAVTTTCLLGSLYFSEIVNYKPCRLCWFQRTMMYPLAIILIIAALRKDW

pLDDT: mean 80.72, std 9.1, range [57.03, 90.62]

Radius of gyration: 19.57 Å; chains: 1; bounding box: 49×33×38 Å

Foldseek 3Di:
DVVVVVVVVVVVVVVVVVVPPPPVVVVVVVVVCVQVPLVVQLVVLVVVLVVLVCCCPVVVDDDDPVSVVVNVVSVVSNVVSVVCVVVSVD